Protein AF-A0A5K1AKJ5-F1 (afdb_monomer_lite)

Secondary structure (DSSP, 8-state):
--PPP-THHHHHHHHHHHHHHHHTS-S---SSHHHHHHHHHH--

InterPro domains:
  IPR011009 Protein kinase-like domain superfamily [SSF56112] (2-43)
  IPR050494 Serine/threonine and dual-specificity kinase [PTHR24058] (1-43)

Organism: NCBI:txid210225

Structure (mmCIF, N/CA/C/O backbone):
data_AF-A0A5K1AKJ5-F1
#
_entry.id   AF-A0A5K1AKJ5-F1
#
loop_
_atom_site.group_PDB
_atom_site.id
_atom_site.type_symbol
_atom_site.label_atom_id
_atom_site.label_alt_id
_atom_site.label_comp_id
_atom_site.label_asym_id
_atom_site.label_entity_id
_atom_site.label_seq_id
_atom_site.pdbx_PDB_ins_code
_atom_site.Cartn_x
_atom_site.Cartn_y
_atom_site.Cartn_z
_atom_site.occupancy
_atom_site.B_iso_or_equiv
_atom_site.auth_seq_id
_atom_site.auth_comp_id
_atom_site.auth_asym_id
_atom_site.auth_atom_id
_atom_site.pdbx_PDB_model_num
ATOM 1 N N . LEU A 1 1 ? 10.676 4.622 -5.930 1.00 76.56 1 LEU A N 1
ATOM 2 C CA . 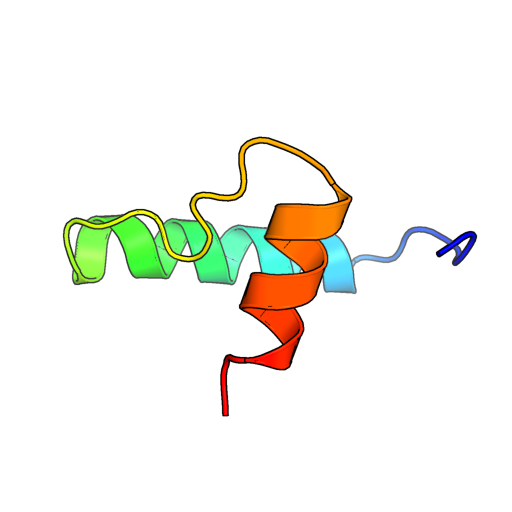LEU A 1 1 ? 11.528 3.564 -6.527 1.00 76.56 1 LEU A CA 1
ATOM 3 C C . LEU A 1 1 ? 11.945 3.842 -7.978 1.00 76.56 1 LEU A C 1
ATOM 5 O O . LEU A 1 1 ? 12.736 3.078 -8.504 1.00 76.56 1 LEU A O 1
ATOM 9 N N . GLY A 1 2 ? 11.463 4.916 -8.627 1.00 84.62 2 GLY A N 1
ATOM 10 C CA . GLY A 1 2 ? 11.873 5.253 -10.002 1.00 84.62 2 GL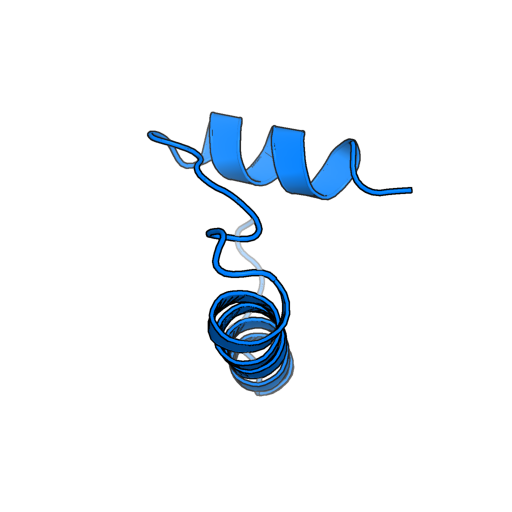Y A CA 1
ATOM 11 C C . GLY A 1 2 ? 11.381 4.275 -11.076 1.00 84.62 2 GLY A C 1
ATOM 12 O O . GLY A 1 2 ? 11.834 4.349 -12.212 1.00 84.62 2 GLY A O 1
ATOM 13 N N . LEU A 1 3 ? 10.476 3.360 -10.717 1.00 88.44 3 LEU A N 1
ATOM 14 C CA . LEU A 1 3 ? 9.889 2.392 -11.635 1.00 88.44 3 LEU A CA 1
ATOM 15 C C . LEU A 1 3 ? 8.806 3.063 -12.495 1.00 88.44 3 LEU A C 1
ATOM 17 O O . LEU A 1 3 ? 8.127 3.968 -11.997 1.00 88.44 3 LEU A O 1
ATOM 21 N N . PRO A 1 4 ? 8.622 2.622 -13.751 1.00 91.44 4 PRO A N 1
ATOM 22 C CA . PRO A 1 4 ? 7.490 3.038 -14.568 1.00 91.44 4 PRO A CA 1
ATOM 23 C C . PRO A 1 4 ? 6.163 2.735 -13.868 1.00 91.44 4 PRO A C 1
ATOM 25 O O . PRO A 1 4 ? 6.017 1.693 -13.229 1.00 91.44 4 PRO A O 1
ATOM 28 N N . TYR A 1 5 ? 5.205 3.650 -13.995 1.00 90.88 5 TYR A N 1
ATOM 29 C CA . TYR A 1 5 ? 3.842 3.415 -13.531 1.00 90.88 5 TYR A CA 1
ATOM 30 C C . TYR A 1 5 ? 3.174 2.391 -14.453 1.00 90.88 5 TYR A C 1
ATOM 32 O O . TYR A 1 5 ? 3.258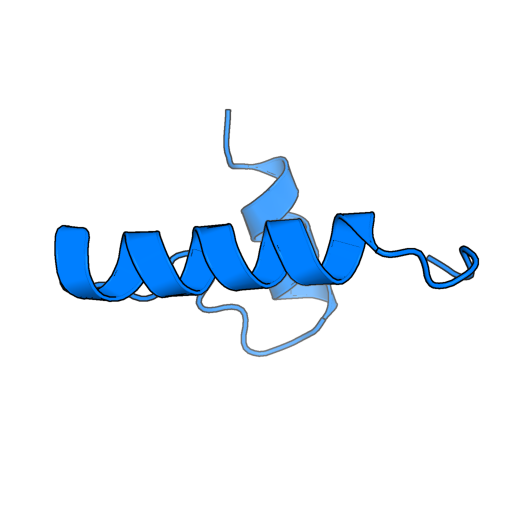 2.517 -15.674 1.00 90.88 5 TYR A O 1
ATOM 40 N N . ASP A 1 6 ? 2.519 1.396 -13.867 1.00 94.00 6 ASP A N 1
ATOM 41 C CA . ASP A 1 6 ? 1.772 0.355 -14.574 1.00 94.00 6 ASP A CA 1
ATOM 42 C C . ASP A 1 6 ? 0.475 0.063 -13.808 1.00 94.00 6 ASP A C 1
ATOM 44 O O . ASP A 1 6 ? 0.350 0.403 -12.629 1.00 94.00 6 ASP A O 1
ATOM 48 N N . HIS A 1 7 ? -0.480 -0.600 -14.451 1.00 95.19 7 HIS A N 1
ATOM 49 C CA . HIS A 1 7 ? -1.797 -0.940 -13.908 1.00 95.19 7 HIS A CA 1
ATOM 50 C C . HIS A 1 7 ? -1.741 -1.770 -12.617 1.00 95.19 7 HIS A C 1
ATOM 52 O O . HIS A 1 7 ? -2.697 -1.792 -11.844 1.00 95.19 7 HIS A O 1
ATOM 58 N N . ALA A 1 8 ? -0.613 -2.428 -12.336 1.00 93.88 8 ALA A N 1
ATOM 59 C CA . ALA A 1 8 ? -0.383 -3.108 -11.065 1.00 93.88 8 ALA A CA 1
ATOM 60 C C . ALA A 1 8 ? -0.537 -2.170 -9.846 1.00 93.88 8 ALA A C 1
ATOM 62 O O . ALA A 1 8 ? -0.993 -2.613 -8.791 1.00 93.88 8 ALA A O 1
ATOM 63 N N . LEU A 1 9 ? -0.214 -0.877 -9.987 1.00 93.25 9 LEU A N 1
ATOM 64 C CA . LEU A 1 9 ? -0.393 0.125 -8.927 1.00 93.25 9 LEU A CA 1
ATOM 65 C C . LEU A 1 9 ? -1.868 0.428 -8.641 1.00 93.25 9 LEU A C 1
ATOM 67 O O . LEU A 1 9 ? -2.244 0.607 -7.478 1.00 93.25 9 LEU A O 1
ATOM 71 N N . ASP A 1 10 ? -2.711 0.426 -9.673 1.00 95.88 10 ASP A N 1
ATOM 72 C CA . ASP A 1 10 ? -4.156 0.604 -9.516 1.00 95.88 10 ASP A CA 1
ATOM 73 C C . ASP A 1 10 ? -4.751 -0.579 -8.740 1.00 95.88 10 ASP A C 1
ATOM 75 O O . ASP A 1 10 ? -5.504 -0.392 -7.784 1.00 95.88 10 ASP A O 1
ATOM 79 N N . ILE A 1 11 ? -4.349 -1.807 -9.087 1.00 97.31 11 ILE A N 1
ATOM 80 C CA . ILE A 1 11 ? -4.791 -3.027 -8.393 1.00 97.31 11 ILE A CA 1
ATOM 81 C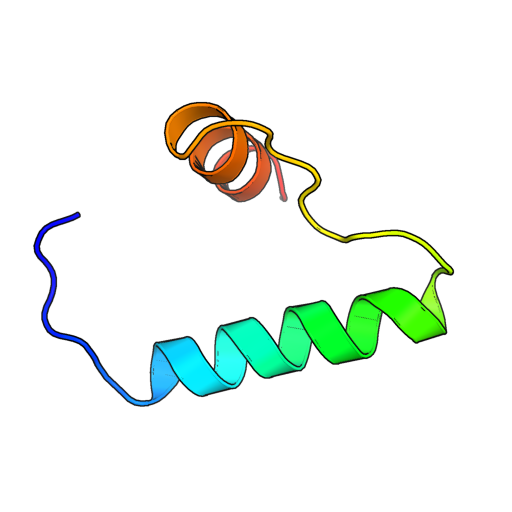 C . ILE A 1 11 ? -4.335 -3.042 -6.929 1.00 97.31 11 ILE A C 1
ATOM 83 O O . ILE A 1 11 ? -5.117 -3.405 -6.048 1.00 97.31 11 ILE A O 1
ATOM 87 N N . TRP A 1 12 ? -3.104 -2.610 -6.647 1.00 94.75 12 TRP A N 1
ATOM 88 C CA . TRP A 1 12 ? -2.618 -2.470 -5.273 1.00 94.75 12 TRP A CA 1
ATOM 89 C C . TRP A 1 12 ? -3.468 -1.471 -4.469 1.00 94.75 12 TRP A C 1
ATOM 91 O O . TRP A 1 12 ? -3.876 -1.765 -3.340 1.00 94.75 12 TRP A O 1
ATOM 101 N N . SER A 1 13 ? -3.809 -0.331 -5.076 1.00 95.81 13 SER A N 1
ATOM 102 C CA . SER A 1 13 ? -4.660 0.691 -4.455 1.00 95.81 13 SER A CA 1
ATOM 103 C C . SER A 1 13 ? -6.061 0.147 -4.154 1.00 95.81 13 SER A C 1
ATOM 105 O O . SER A 1 13 ? -6.564 0.319 -3.044 1.00 95.81 13 SER A O 1
ATOM 107 N N . VAL A 1 14 ? -6.662 -0.593 -5.095 1.00 97.94 14 VAL A N 1
ATOM 108 C CA . VAL A 1 14 ? -7.954 -1.275 -4.895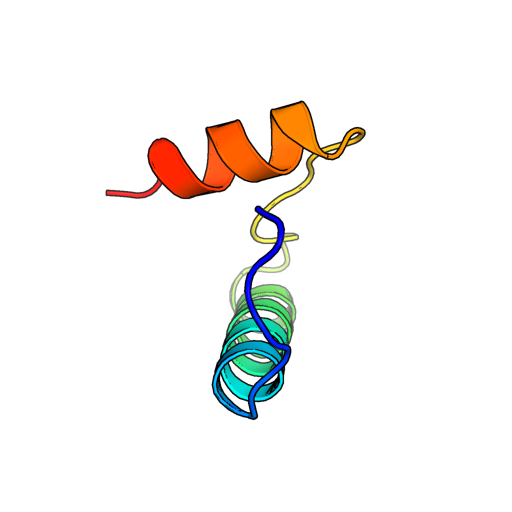 1.00 97.94 14 VAL A CA 1
ATOM 109 C C . VAL A 1 14 ? -7.887 -2.259 -3.726 1.00 97.94 14 VAL A C 1
ATOM 111 O O . VAL A 1 14 ? -8.799 -2.282 -2.903 1.00 97.94 14 VAL A O 1
ATOM 114 N N . GLY A 1 15 ? -6.808 -3.037 -3.606 1.00 96.56 15 GLY A N 1
ATOM 115 C CA . GLY A 1 15 ? -6.610 -3.957 -2.482 1.00 96.56 15 GLY A CA 1
ATOM 116 C C . GLY A 1 15 ? -6.632 -3.249 -1.124 1.00 96.56 15 GLY A C 1
ATOM 117 O O . GLY A 1 15 ? -7.336 -3.686 -0.212 1.00 96.56 15 GLY A O 1
ATOM 118 N N . CYS A 1 16 ? -5.937 -2.114 -1.007 1.00 96.31 16 CYS A N 1
ATOM 119 C CA . CYS A 1 16 ? -5.955 -1.292 0.206 1.00 96.31 16 CYS A CA 1
ATOM 120 C C . CYS A 1 16 ? -7.362 -0.751 0.510 1.00 96.31 16 CYS A C 1
ATOM 122 O O . CYS A 1 16 ? -7.822 -0.839 1.648 1.00 96.31 16 CYS A O 1
ATOM 124 N N . CYS A 1 17 ? -8.069 -0.254 -0.510 1.00 97.25 17 CYS A N 1
ATOM 125 C CA . CYS A 1 17 ? -9.431 0.265 -0.369 1.00 97.25 17 CYS A CA 1
ATOM 126 C C . CYS A 1 17 ? -10.464 -0.805 -0.003 1.00 97.25 17 CYS A C 1
ATOM 128 O O . CYS A 1 17 ? -11.464 -0.475 0.620 1.00 97.25 17 CYS A O 1
ATOM 130 N N . LEU A 1 18 ? -10.267 -2.066 -0.396 1.00 97.75 18 LEU A N 1
ATOM 131 C CA . LEU A 1 18 ? -11.147 -3.174 -0.004 1.00 97.75 18 LEU A CA 1
ATOM 132 C C . LEU A 1 18 ? -10.855 -3.664 1.419 1.00 97.75 18 LEU A C 1
ATOM 134 O O . LEU A 1 18 ? -11.776 -4.055 2.135 1.00 97.75 18 LEU A O 1
ATOM 138 N N . TYR A 1 19 ? -9.590 -3.623 1.842 1.00 97.06 19 TYR A N 1
ATOM 139 C CA . TYR A 1 19 ? -9.186 -3.982 3.201 1.00 97.06 19 TYR A CA 1
ATOM 140 C C . TYR A 1 19 ? -9.788 -3.045 4.257 1.00 97.06 19 TYR A C 1
ATOM 142 O O . TYR A 1 19 ? -10.211 -3.498 5.324 1.00 97.06 19 TYR A O 1
ATOM 150 N N . GLU A 1 20 ? -9.838 -1.747 3.963 1.00 97.31 20 GLU A N 1
ATOM 151 C CA . GLU A 1 20 ? -10.280 -0.722 4.910 1.00 97.31 20 GLU A CA 1
ATOM 152 C C . GLU A 1 20 ? -11.716 -0.916 5.429 1.00 97.31 20 GLU A C 1
ATOM 154 O O . GLU A 1 20 ? -11.881 -1.010 6.644 1.00 97.31 20 GLU A O 1
ATOM 159 N N . PRO A 1 21 ? -12.759 -1.066 4.590 1.00 97.25 21 PRO A N 1
ATOM 160 C CA . PRO A 1 21 ? -14.111 -1.332 5.071 1.00 97.25 21 PRO A CA 1
ATOM 161 C C . PRO A 1 21 ? -14.271 -2.747 5.635 1.00 97.25 21 PRO A C 1
ATOM 163 O O . PRO A 1 21 ? -15.168 -2.978 6.438 1.00 97.25 21 PRO A O 1
ATOM 166 N N . TYR A 1 22 ? -13.425 -3.701 5.234 1.00 97.75 22 TYR A N 1
ATOM 167 C CA . TYR A 1 22 ? -13.481 -5.066 5.760 1.00 97.75 22 TYR A CA 1
ATOM 168 C C . TYR A 1 22 ? -12.967 -5.160 7.205 1.00 97.75 22 TYR A C 1
ATOM 170 O O . TYR A 1 22 ? -13.481 -5.948 7.995 1.00 97.75 22 TYR A O 1
ATOM 178 N N . THR A 1 23 ? -11.952 -4.367 7.556 1.00 97.44 23 THR A N 1
ATOM 179 C CA . THR A 1 23 ? -11.296 -4.409 8.877 1.00 97.44 23 THR A CA 1
ATOM 180 C C . THR A 1 23 ? -11.547 -3.180 9.743 1.00 97.44 23 THR A C 1
ATOM 182 O O . THR A 1 23 ? -11.098 -3.149 10.890 1.00 97.44 23 THR A O 1
ATOM 185 N N . GLU A 1 24 ? -12.221 -2.171 9.189 1.00 97.19 24 GLU A N 1
ATOM 186 C CA . GLU A 1 24 ? -12.421 -0.841 9.775 1.00 97.19 24 GLU A CA 1
ATOM 187 C C . GLU A 1 24 ? -11.099 -0.124 10.114 1.00 97.19 24 GLU A C 1
ATOM 189 O O . GLU A 1 24 ? -11.031 0.707 11.023 1.00 97.19 24 GLU A O 1
ATOM 194 N N . LYS A 1 25 ? -10.011 -0.459 9.406 1.00 95.94 25 LYS A N 1
ATOM 195 C CA . LYS A 1 25 ? -8.665 0.086 9.635 1.00 95.94 25 LYS A CA 1
ATOM 196 C C . LYS A 1 25 ? -7.952 0.377 8.321 1.00 95.94 25 LYS A C 1
ATOM 198 O O . LYS A 1 25 ? -7.999 -0.415 7.387 1.00 95.94 25 LYS A O 1
ATOM 203 N N . VAL A 1 26 ? -7.187 1.466 8.290 1.00 96.12 26 VAL A N 1
ATOM 204 C CA . VAL A 1 26 ? -6.268 1.762 7.181 1.00 96.12 26 VAL A CA 1
ATOM 205 C C . VAL A 1 26 ? -5.149 0.715 7.155 1.00 96.12 26 VAL A C 1
ATOM 207 O O . VAL A 1 26 ? -4.500 0.487 8.176 1.00 96.12 26 VAL A O 1
ATOM 210 N N . LEU A 1 27 ? -4.913 0.094 5.994 1.00 95.81 27 LEU A N 1
ATOM 211 C CA . LEU A 1 27 ? -3.944 -1.003 5.841 1.00 95.81 27 LEU A CA 1
ATOM 212 C C . LEU A 1 27 ? -2.499 -0.573 6.147 1.00 95.81 27 LEU A C 1
ATOM 214 O O . LEU A 1 27 ? -1.780 -1.282 6.844 1.00 95.81 27 LEU A O 1
ATOM 218 N N . PHE A 1 28 ? -2.091 0.602 5.661 1.00 96.69 28 PHE A N 1
ATOM 219 C CA . PHE A 1 28 ? -0.736 1.135 5.838 1.00 96.69 28 PHE A CA 1
ATOM 220 C C . PHE A 1 28 ? -0.769 2.613 6.267 1.00 96.69 28 PHE A C 1
ATOM 222 O O . PHE A 1 28 ? -0.672 3.502 5.419 1.00 96.69 28 PHE A O 1
ATOM 229 N N . PRO A 1 29 ? -0.901 2.922 7.570 1.00 95.75 29 PRO A N 1
ATOM 230 C CA . PRO A 1 29 ? -0.994 4.298 8.065 1.00 95.75 29 PRO A CA 1
ATOM 231 C C . PRO A 1 29 ? 0.388 4.975 8.195 1.00 95.75 29 PRO A C 1
ATOM 233 O O . PRO A 1 29 ? 0.772 5.431 9.270 1.00 95.75 29 PRO A O 1
ATOM 236 N N . GLY A 1 30 ? 1.164 5.025 7.107 1.00 96.19 30 GLY A N 1
ATOM 237 C CA . GLY A 1 30 ? 2.491 5.653 7.080 1.00 96.19 30 GLY A CA 1
ATOM 238 C C . GLY A 1 30 ? 2.414 7.177 6.880 1.00 96.19 30 GLY A C 1
ATOM 239 O O . GLY A 1 30 ? 1.926 7.604 5.834 1.00 96.19 30 GLY A O 1
ATOM 240 N N . PRO A 1 31 ? 2.900 8.020 7.815 1.00 96.00 31 PRO A N 1
ATOM 241 C CA . PRO A 1 31 ? 2.849 9.483 7.681 1.00 96.00 31 PRO A CA 1
ATOM 242 C C . PRO A 1 31 ? 3.896 10.051 6.707 1.00 96.00 31 PRO A C 1
ATOM 244 O O . PRO A 1 31 ? 3.778 11.198 6.275 1.00 96.00 31 PRO A O 1
ATOM 247 N N . SER A 1 32 ? 4.913 9.264 6.344 1.00 97.38 32 SER A N 1
ATOM 248 C CA . SER A 1 32 ? 5.878 9.580 5.291 1.00 97.38 32 SER A CA 1
ATOM 249 C C . SER A 1 32 ? 6.018 8.426 4.296 1.00 97.38 32 SER A C 1
ATOM 251 O O . SER A 1 32 ? 5.653 7.284 4.578 1.00 97.38 32 SER A O 1
ATOM 253 N N . ASN A 1 33 ? 6.614 8.703 3.132 1.00 94.69 33 ASN A N 1
ATOM 254 C CA . ASN A 1 33 ? 6.903 7.666 2.136 1.00 94.69 33 ASN A CA 1
ATOM 255 C C . ASN A 1 33 ? 7.784 6.539 2.698 1.00 94.69 33 ASN A C 1
ATOM 257 O O . ASN A 1 33 ? 7.601 5.383 2.327 1.00 94.69 33 ASN A O 1
ATOM 261 N N . ASN A 1 34 ? 8.726 6.860 3.591 1.00 95.81 34 ASN A N 1
ATOM 262 C CA . ASN A 1 34 ? 9.601 5.855 4.193 1.00 95.81 34 ASN A CA 1
ATOM 263 C C . ASN A 1 34 ? 8.844 4.977 5.194 1.00 95.81 34 ASN A C 1
ATOM 265 O O . ASN A 1 34 ? 9.043 3.766 5.194 1.00 95.81 34 ASN A O 1
ATOM 269 N N . ASP A 1 35 ? 7.944 5.561 5.988 1.00 97.12 35 ASP A N 1
ATOM 270 C CA . ASP A 1 35 ? 7.115 4.795 6.925 1.00 97.12 35 ASP A CA 1
ATOM 271 C C . ASP A 1 35 ? 6.153 3.871 6.175 1.00 97.12 35 ASP A C 1
ATOM 273 O O . ASP A 1 35 ? 5.992 2.709 6.534 1.00 97.12 35 ASP A O 1
ATOM 277 N N . MET A 1 36 ? 5.559 4.355 5.078 1.00 95.56 36 MET A N 1
ATOM 278 C CA . MET A 1 36 ? 4.715 3.525 4.221 1.00 95.56 36 MET A CA 1
ATOM 279 C C . MET A 1 36 ? 5.506 2.342 3.642 1.00 95.56 36 MET A C 1
ATOM 281 O O . MET A 1 36 ? 5.018 1.214 3.679 1.00 95.56 36 MET A O 1
ATOM 285 N N . LEU A 1 37 ? 6.729 2.570 3.148 1.00 94.94 37 LEU A N 1
ATOM 286 C CA . LEU A 1 37 ? 7.595 1.505 2.631 1.00 94.94 37 LEU A CA 1
ATOM 287 C C . LEU A 1 37 ? 7.992 0.493 3.711 1.00 94.94 37 LEU A C 1
ATOM 289 O O . LEU A 1 37 ? 8.021 -0.701 3.425 1.00 94.94 37 LEU A O 1
ATOM 293 N N . LEU A 1 38 ? 8.267 0.944 4.935 1.00 96.19 38 LEU A N 1
ATOM 294 C CA . LEU A 1 38 ? 8.555 0.051 6.055 1.00 96.19 38 LEU A CA 1
ATOM 295 C C . LEU A 1 38 ? 7.360 -0.865 6.345 1.00 96.19 38 LEU A C 1
ATOM 297 O O . LEU A 1 38 ? 7.522 -2.081 6.373 1.00 96.19 38 LEU A O 1
ATOM 301 N N . LEU A 1 39 ? 6.155 -0.298 6.463 1.00 96.81 39 LEU A N 1
ATOM 302 C CA . LEU A 1 39 ? 4.932 -1.064 6.728 1.00 96.81 39 LEU A CA 1
ATOM 303 C C . LEU A 1 39 ? 4.637 -2.095 5.625 1.00 96.81 39 LEU A C 1
ATOM 305 O O . LEU A 1 39 ? 4.176 -3.196 5.916 1.00 96.81 39 LEU A O 1
ATOM 309 N N . HIS A 1 40 ? 4.948 -1.771 4.366 1.00 94.44 40 HIS A 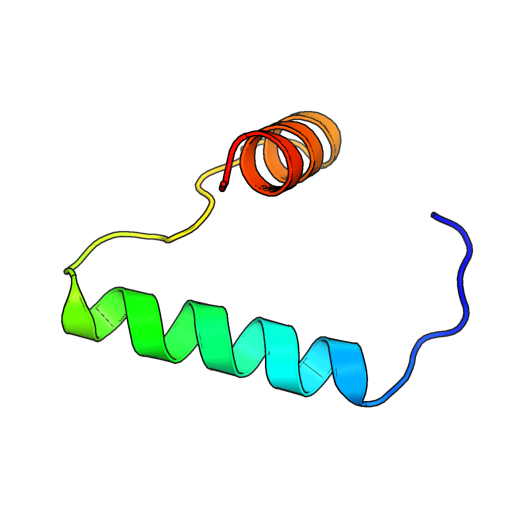N 1
ATOM 310 C CA . HIS A 1 40 ? 4.869 -2.733 3.263 1.00 94.44 40 HIS A CA 1
ATOM 311 C C . HIS A 1 40 ? 5.830 -3.910 3.423 1.00 94.44 40 HIS A C 1
ATOM 313 O O . HIS A 1 40 ? 5.475 -5.031 3.075 1.00 94.44 40 HIS A O 1
ATOM 319 N N . MET A 1 41 ? 7.052 -3.661 3.899 1.00 95.00 41 MET A N 1
ATOM 320 C CA . MET A 1 41 ? 8.075 -4.698 4.079 1.00 95.00 41 MET A CA 1
ATOM 321 C C . MET A 1 41 ? 7.822 -5.567 5.316 1.00 95.00 41 MET A C 1
ATOM 323 O O . MET A 1 41 ? 8.225 -6.728 5.341 1.00 95.00 41 MET A O 1
ATOM 327 N N . GLU A 1 42 ? 7.189 -5.011 6.348 1.00 96.62 42 GLU A N 1
ATOM 328 C CA . GLU A 1 42 ? 6.836 -5.730 7.579 1.00 96.62 42 GLU A CA 1
ATOM 329 C C . GLU A 1 42 ? 5.629 -6.658 7.405 1.00 96.62 42 GLU A C 1
ATOM 331 O O . GLU A 1 42 ? 5.471 -7.615 8.173 1.00 96.62 42 GLU A O 1
ATOM 336 N N . LEU A 1 43 ? 4.794 -6.399 6.395 1.00 87.81 43 LEU A N 1
ATOM 337 C CA . LEU A 1 43 ? 3.679 -7.259 6.026 1.00 87.81 43 LEU A CA 1
ATOM 338 C C . LEU A 1 43 ? 4.218 -8.589 5.457 1.00 87.81 43 LEU A C 1
ATOM 340 O O . LEU A 1 43 ? 4.771 -8.620 4.359 1.00 87.81 43 LEU A O 1
ATOM 344 N N . LYS A 1 44 ? 4.088 -9.674 6.233 1.00 61.91 44 LYS A N 1
ATOM 345 C CA . LYS A 1 44 ? 4.528 -11.038 5.876 1.00 61.91 44 LYS A CA 1
ATOM 346 C C . LYS A 1 44 ? 3.471 -11.827 5.118 1.00 61.91 44 LYS A C 1
ATOM 348 O O . LYS A 1 44 ? 2.284 -11.715 5.495 1.00 61.91 44 LYS A O 1
#

Radius of gyration: 11.44 Å; chains: 1; bounding box: 26×21×24 Å

pLDDT: mean 94.06, std 6.26, range [61.91, 97.94]

Foldseek 3Di:
DPDDDDCVVVVVVVVQVVVCVVPVDRQQPAPDPVSSVVSVVPPD

Sequence (44 aa):
LGLPYDHALDIWSVGCCLYEPYTEKVLFPGPSNNDMLLLHMELK